Protein AF-A0A820PHX7-F1 (afdb_monomer)

Mean predicted aligned error: 6.7 Å

Organism: NCBI:txid433720

Secondary structure (DSSP, 8-state):
-HHHHHHHHHHHHHHHHHHHHHHHH---HHHH-HHHHHHHHHHHHHHHHHHHHHHHHHHHHHHHHH-S-HHHHTT--HHHHHHHHHHHHHHHHHHHHHHHHH---

Sequence (105 aa):
MLISAIGDCVQLLNATLARVLAAGFNIDLTRTSSVLCKLRQYSYGGIIGVVLTCDWLSVIDQYLVTSRSARLRQLSTMKLAYRVSFGVIIFWALHSIPFFFFTNI

Radius of gyration: 18.02 Å; Cα contacts (8 Å, |Δi|>4): 74; chains: 1; bounding box: 41×21×53 Å

Structure (mmCIF, N/CA/C/O backbone):
data_AF-A0A820PHX7-F1
#
_entry.id   AF-A0A820PHX7-F1
#
loop_
_atom_site.group_PDB
_atom_site.id
_atom_site.type_symbol
_atom_site.label_atom_id
_atom_site.label_alt_id
_atom_site.label_comp_id
_atom_site.label_asym_id
_atom_site.label_entity_id
_atom_site.label_seq_id
_atom_site.pdbx_PDB_ins_code
_atom_site.Cartn_x
_atom_site.Cartn_y
_atom_site.Cartn_z
_atom_site.occupancy
_atom_site.B_iso_or_equiv
_atom_site.auth_seq_id
_atom_site.auth_comp_id
_atom_site.auth_asym_id
_atom_site.auth_atom_id
_atom_site.pdbx_PDB_model_num
ATOM 1 N N . MET A 1 1 ? -10.560 2.813 1.657 1.00 69.06 1 MET A N 1
ATOM 2 C CA . MET A 1 1 ? -11.148 3.839 0.764 1.00 69.06 1 MET A CA 1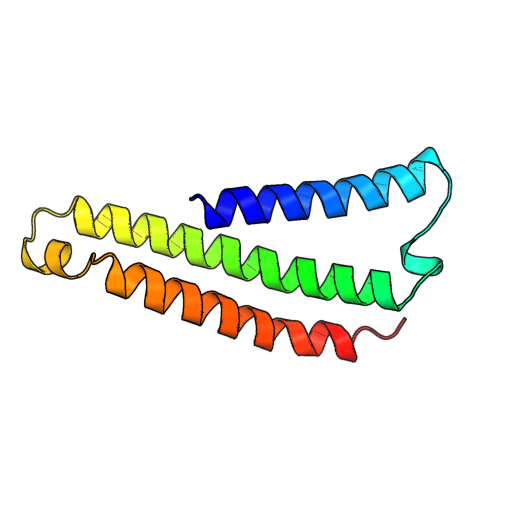
ATOM 3 C C . MET A 1 1 ? -10.115 4.792 0.167 1.00 69.06 1 MET A C 1
ATOM 5 O O . MET A 1 1 ? -9.834 4.619 -1.006 1.00 69.06 1 MET A O 1
ATOM 9 N N . LEU A 1 2 ? -9.504 5.749 0.889 1.00 80.25 2 LEU A N 1
ATOM 10 C CA . LEU A 1 2 ? -8.520 6.655 0.251 1.00 80.25 2 LEU A CA 1
ATOM 11 C C . LEU A 1 2 ? -7.256 5.918 -0.235 1.00 80.25 2 LEU A C 1
ATOM 13 O O . LEU A 1 2 ? -6.819 6.129 -1.359 1.00 80.25 2 LEU A O 1
ATOM 17 N N . ILE A 1 3 ? -6.706 5.023 0.595 1.00 81.00 3 ILE A N 1
ATOM 18 C CA . ILE A 1 3 ? -5.540 4.189 0.239 1.00 81.00 3 ILE A CA 1
ATOM 19 C C . ILE A 1 3 ? -5.847 3.335 -0.999 1.00 81.00 3 ILE A C 1
ATOM 21 O O . ILE A 1 3 ? -5.030 3.268 -1.911 1.00 81.00 3 ILE A O 1
ATOM 25 N N . SER A 1 4 ? -7.045 2.751 -1.043 1.00 82.38 4 SER A N 1
ATOM 26 C CA . SER A 1 4 ? -7.561 1.955 -2.157 1.00 82.38 4 SER A CA 1
ATOM 27 C C . SER A 1 4 ? -7.615 2.770 -3.451 1.00 82.38 4 SER A C 1
ATOM 29 O O . SER A 1 4 ? -6.962 2.417 -4.423 1.00 82.38 4 SER A O 1
ATOM 31 N N . ALA A 1 5 ? -8.266 3.938 -3.418 1.00 85.69 5 ALA A N 1
ATOM 32 C CA . ALA A 1 5 ? -8.394 4.817 -4.579 1.00 85.69 5 ALA A CA 1
ATOM 33 C C . ALA A 1 5 ? -7.038 5.315 -5.108 1.00 85.69 5 ALA A C 1
ATOM 35 O O . ALA A 1 5 ? -6.827 5.387 -6.317 1.00 85.69 5 ALA A O 1
ATOM 36 N N . ILE A 1 6 ? -6.099 5.648 -4.214 1.00 87.25 6 ILE A N 1
ATOM 37 C CA . ILE A 1 6 ? -4.738 6.034 -4.610 1.00 87.25 6 ILE A CA 1
ATOM 38 C C . ILE A 1 6 ? -4.018 4.843 -5.252 1.00 87.25 6 ILE A C 1
ATOM 40 O O . ILE A 1 6 ? -3.394 5.009 -6.301 1.00 87.25 6 ILE A O 1
ATOM 44 N N . GLY A 1 7 ? -4.119 3.655 -4.648 1.00 84.56 7 GLY A N 1
ATOM 45 C CA . GLY A 1 7 ? -3.535 2.424 -5.178 1.00 84.56 7 GLY A CA 1
ATOM 46 C C . GLY A 1 7 ? -4.050 2.103 -6.579 1.00 84.56 7 GLY A C 1
ATOM 47 O O . GLY A 1 7 ? -3.248 1.949 -7.500 1.00 84.56 7 GLY A O 1
ATOM 48 N N . ASP A 1 8 ? -5.369 2.123 -6.761 1.00 86.56 8 ASP A N 1
ATOM 49 C CA . ASP A 1 8 ? -6.025 1.874 -8.045 1.00 86.56 8 ASP A CA 1
ATOM 50 C C . ASP A 1 8 ? -5.596 2.890 -9.108 1.00 86.56 8 ASP A C 1
ATOM 52 O O . ASP A 1 8 ? -5.261 2.504 -10.228 1.00 86.56 8 ASP A O 1
ATOM 56 N N . CYS A 1 9 ? -5.524 4.182 -8.765 1.00 88.50 9 CYS A N 1
ATOM 57 C CA . CYS A 1 9 ? -5.045 5.230 -9.670 1.00 88.50 9 CYS A CA 1
ATOM 58 C C . CYS A 1 9 ? -3.592 5.005 -10.106 1.00 88.50 9 CYS A C 1
ATOM 60 O O . CYS A 1 9 ? -3.289 5.048 -11.301 1.00 88.50 9 CYS A O 1
ATOM 62 N N . VAL A 1 10 ? -2.684 4.741 -9.159 1.00 87.06 10 VAL A N 1
ATOM 63 C CA . VAL A 1 10 ? -1.270 4.452 -9.458 1.00 87.06 10 VAL A CA 1
ATOM 64 C C . VAL A 1 10 ? -1.158 3.239 -10.378 1.00 87.06 10 VAL A C 1
ATOM 66 O O . VAL A 1 10 ? -0.345 3.212 -11.306 1.00 87.06 10 VAL A O 1
ATOM 69 N N . GLN A 1 11 ? -1.993 2.235 -10.151 1.00 84.94 11 GLN A N 1
ATOM 70 C CA . GLN A 1 11 ? -1.978 1.006 -10.917 1.00 84.94 11 GLN A CA 1
ATOM 71 C C . GLN A 1 11 ? -2.557 1.182 -12.326 1.00 84.94 11 GLN A C 1
ATOM 73 O O . GLN A 1 11 ? -1.967 0.699 -13.297 1.00 84.94 11 GLN A O 1
ATOM 78 N N . LEU A 1 12 ? -3.649 1.936 -12.458 1.00 88.25 12 LEU A N 1
ATOM 79 C CA . LEU A 1 12 ? -4.229 2.352 -13.735 1.00 88.25 12 LEU A CA 1
ATOM 80 C C . LEU A 1 12 ? -3.212 3.114 -14.580 1.00 88.25 12 LEU A C 1
ATOM 82 O O . LEU A 1 12 ? -3.027 2.775 -15.750 1.00 88.25 12 LEU A O 1
ATOM 86 N N . LEU A 1 13 ? -2.511 4.087 -13.992 1.00 86.81 13 LEU A N 1
ATOM 87 C CA . LEU A 1 13 ? -1.479 4.864 -14.683 1.00 86.81 13 LEU A CA 1
ATOM 88 C C . LEU A 1 13 ? -0.342 3.965 -15.179 1.00 86.81 13 LEU A C 1
ATOM 90 O O . LEU A 1 13 ? -0.002 4.001 -16.359 1.00 86.81 13 LEU A O 1
ATOM 94 N N . ASN A 1 14 ? 0.193 3.090 -14.324 1.00 82.31 14 ASN A N 1
ATOM 95 C CA . ASN A 1 14 ? 1.261 2.168 -14.719 1.00 82.31 14 ASN A CA 1
ATOM 96 C C . ASN A 1 14 ? 0.824 1.186 -15.823 1.00 82.31 14 ASN A C 1
ATOM 98 O O . ASN A 1 14 ? 1.573 0.925 -16.768 1.00 82.31 14 ASN A O 1
ATOM 102 N N . ALA A 1 15 ? -0.392 0.642 -15.734 1.00 82.75 15 ALA A N 1
ATOM 103 C CA . ALA A 1 15 ? -0.909 -0.319 -16.705 1.00 82.75 15 ALA A CA 1
ATOM 104 C C . ALA A 1 15 ? -1.261 0.320 -18.058 1.00 82.75 15 ALA A C 1
ATOM 106 O O . ALA A 1 15 ? -1.125 -0.324 -19.101 1.00 82.75 15 ALA A O 1
ATOM 107 N N . THR A 1 16 ? -1.748 1.561 -18.056 1.00 84.44 16 THR A N 1
ATOM 108 C CA . THR A 1 16 ? -2.093 2.299 -19.280 1.00 84.44 16 THR A CA 1
ATOM 109 C C . THR A 1 16 ? -0.856 2.860 -19.961 1.00 84.44 16 THR A C 1
ATOM 111 O O . THR A 1 16 ? -0.706 2.642 -21.159 1.00 84.44 16 THR A O 1
ATOM 114 N N . LEU A 1 17 ? 0.072 3.465 -19.214 1.00 83.56 17 LEU A N 1
ATOM 115 C CA . LEU A 1 17 ? 1.319 4.005 -19.756 1.00 83.56 17 LEU A CA 1
ATOM 116 C C . LEU A 1 17 ? 2.102 2.940 -20.529 1.00 83.56 17 LEU A C 1
ATOM 118 O O . LEU A 1 17 ? 2.464 3.146 -21.685 1.00 83.56 17 LEU A O 1
ATOM 122 N N . ALA A 1 18 ? 2.287 1.763 -19.928 1.00 79.69 18 ALA A N 1
ATOM 123 C CA . ALA A 1 18 ? 3.004 0.679 -20.584 1.00 79.69 18 ALA A CA 1
ATOM 124 C C . ALA A 1 18 ? 2.290 0.163 -21.846 1.00 79.69 18 ALA A C 1
ATOM 126 O O . ALA A 1 18 ? 2.948 -0.190 -22.819 1.00 79.69 18 ALA A O 1
ATOM 127 N N . ARG A 1 19 ? 0.949 0.140 -21.852 1.00 81.88 19 ARG A N 1
ATOM 128 C CA . ARG A 1 19 ? 0.168 -0.267 -23.031 1.00 81.88 19 ARG A CA 1
ATOM 129 C C . ARG A 1 19 ? 0.216 0.772 -24.147 1.00 81.88 19 ARG A C 1
ATOM 131 O O . ARG A 1 19 ? 0.348 0.388 -25.301 1.00 81.88 19 ARG A O 1
ATOM 138 N N . VAL A 1 20 ? 0.135 2.060 -23.819 1.00 85.56 20 VAL A N 1
ATOM 139 C CA . VAL A 1 20 ? 0.206 3.153 -24.801 1.00 85.56 20 VAL A CA 1
ATOM 140 C C . VAL A 1 20 ? 1.582 3.197 -25.464 1.00 85.56 20 VAL A C 1
ATOM 142 O O . VAL A 1 20 ? 1.660 3.337 -26.679 1.00 85.56 20 VAL A O 1
ATOM 145 N N . LEU A 1 21 ? 2.662 3.020 -24.700 1.00 82.69 21 LEU A N 1
ATOM 146 C CA . LEU A 1 21 ? 4.024 2.989 -25.246 1.00 82.69 21 LEU A CA 1
ATOM 147 C C . LEU A 1 21 ? 4.274 1.767 -26.140 1.00 82.69 21 LEU A C 1
ATOM 149 O O . LEU A 1 21 ? 4.829 1.922 -27.229 1.00 82.69 21 LEU A O 1
ATOM 153 N N . ALA A 1 22 ? 3.784 0.588 -25.751 1.00 82.25 22 ALA A N 1
ATOM 154 C CA . ALA A 1 22 ? 3.905 -0.613 -26.573 1.00 82.25 22 ALA A CA 1
ATOM 155 C C . ALA A 1 22 ? 3.051 -0.532 -27.855 1.00 82.25 22 ALA A C 1
ATOM 157 O O . ALA A 1 22 ? 3.573 -0.698 -28.952 1.00 82.25 22 ALA A O 1
ATOM 158 N N . ALA A 1 23 ? 1.751 -0.233 -27.738 1.00 82.69 23 ALA A N 1
ATOM 159 C CA . ALA A 1 23 ? 0.819 -0.269 -28.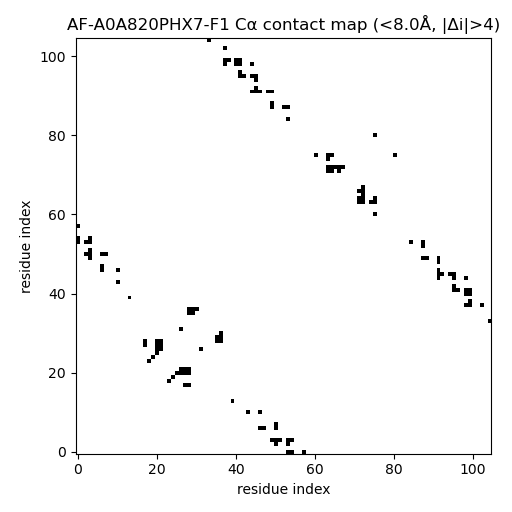870 1.00 82.69 23 ALA A CA 1
ATOM 160 C C . ALA A 1 23 ? 0.880 0.982 -29.763 1.00 82.69 23 ALA A C 1
ATOM 162 O O . ALA A 1 23 ? 0.703 0.880 -30.972 1.00 82.69 23 ALA A O 1
ATOM 163 N N . GLY A 1 24 ? 1.103 2.161 -29.176 1.00 83.50 24 GLY A N 1
ATOM 164 C CA . GLY A 1 24 ? 1.109 3.437 -29.896 1.00 83.50 24 GLY A CA 1
ATOM 165 C C . GLY A 1 24 ? 2.475 3.825 -30.461 1.00 83.50 24 GLY A C 1
ATOM 166 O O . GLY A 1 24 ? 2.531 4.490 -31.491 1.00 83.50 24 GLY A O 1
ATOM 167 N N . PHE A 1 25 ? 3.569 3.403 -29.818 1.00 82.19 25 PHE A N 1
ATOM 168 C CA . PHE A 1 25 ? 4.928 3.827 -30.181 1.00 82.19 25 PHE A CA 1
ATOM 169 C C . PHE A 1 25 ? 5.877 2.667 -30.527 1.00 82.19 25 PHE A C 1
ATOM 171 O O . PHE A 1 25 ? 7.021 2.929 -30.883 1.00 82.19 25 PHE A O 1
ATOM 178 N N . ASN A 1 26 ? 5.435 1.399 -30.453 1.00 77.25 26 ASN A N 1
ATOM 179 C CA . ASN A 1 26 ? 6.293 0.205 -30.579 1.00 77.25 26 ASN A CA 1
ATOM 180 C C . ASN A 1 26 ? 7.494 0.205 -29.603 1.00 77.25 26 ASN A C 1
ATOM 182 O O . ASN A 1 26 ? 8.514 -0.439 -29.851 1.00 77.25 26 ASN A O 1
ATOM 186 N N . ILE A 1 27 ? 7.384 0.924 -28.477 1.00 76.19 27 ILE A N 1
ATOM 187 C CA . ILE A 1 27 ? 8.413 0.978 -27.435 1.00 76.19 27 ILE A CA 1
ATOM 188 C C . ILE A 1 27 ? 8.027 -0.002 -26.329 1.00 76.19 27 ILE A C 1
ATOM 190 O O . ILE A 1 27 ? 7.212 0.302 -25.455 1.00 76.19 27 ILE A O 1
ATOM 194 N N . ASP A 1 28 ? 8.656 -1.174 -26.336 1.00 71.19 28 ASP A N 1
ATOM 195 C CA . ASP A 1 28 ? 8.503 -2.162 -25.269 1.00 71.19 28 ASP A CA 1
ATOM 196 C C . ASP A 1 28 ? 9.393 -1.808 -24.067 1.00 71.19 28 ASP A C 1
ATOM 198 O O . ASP A 1 28 ? 10.529 -2.264 -23.948 1.00 71.19 28 ASP A O 1
ATOM 202 N N . LEU A 1 29 ? 8.873 -1.013 -23.126 1.00 67.06 29 LEU A N 1
ATOM 203 C CA . LEU A 1 29 ? 9.565 -0.657 -21.869 1.00 67.06 29 LEU A CA 1
ATOM 204 C C . LEU A 1 29 ? 10.072 -1.876 -21.087 1.00 67.06 29 LEU A C 1
ATOM 206 O O . LEU A 1 29 ? 11.112 -1.812 -20.433 1.00 67.06 29 LEU A O 1
ATOM 210 N N . THR A 1 30 ? 9.338 -2.984 -21.165 1.00 66.19 30 THR A N 1
ATOM 211 C CA . THR A 1 30 ? 9.684 -4.278 -20.566 1.00 66.19 30 THR A CA 1
ATOM 212 C C . THR A 1 30 ? 10.936 -4.898 -21.173 1.00 66.19 30 THR A C 1
ATOM 214 O O . THR A 1 30 ? 11.636 -5.637 -20.489 1.00 66.19 30 THR A O 1
A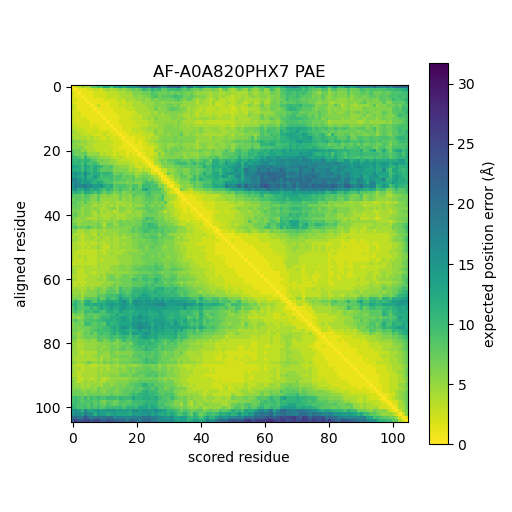TOM 217 N N . ARG A 1 31 ? 11.239 -4.570 -22.431 1.00 64.88 31 ARG A N 1
ATOM 218 C CA . ARG A 1 31 ? 12.415 -5.042 -23.164 1.00 64.88 31 ARG A CA 1
ATOM 219 C C . ARG A 1 31 ? 13.565 -4.033 -23.107 1.00 64.88 31 ARG A C 1
ATOM 221 O O . ARG A 1 31 ? 14.723 -4.432 -23.124 1.00 64.88 31 ARG A O 1
ATOM 228 N N . THR A 1 32 ? 13.247 -2.744 -22.976 1.00 68.62 32 THR A N 1
ATOM 229 C CA . THR A 1 32 ? 14.227 -1.653 -22.856 1.00 68.62 32 THR A CA 1
ATO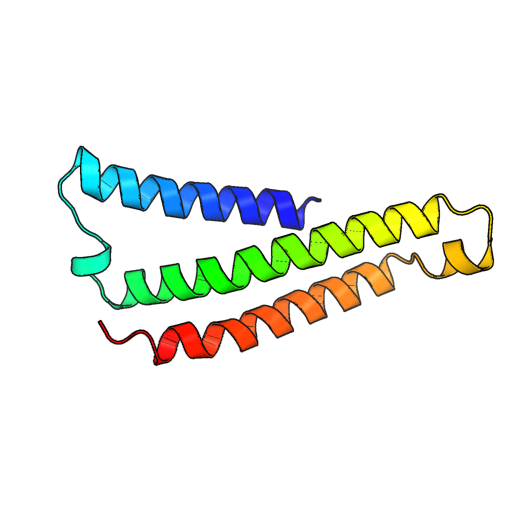M 230 C C . THR A 1 32 ? 14.912 -1.621 -21.488 1.00 68.62 32 THR A C 1
ATOM 232 O O . THR A 1 32 ? 16.079 -1.251 -21.399 1.00 68.62 32 THR A O 1
ATOM 235 N N . SER A 1 33 ? 14.218 -1.995 -20.406 1.00 72.69 33 SER A N 1
ATOM 236 C CA . SER A 1 33 ? 14.811 -2.016 -19.065 1.00 72.69 33 SER A CA 1
ATOM 237 C C . SER A 1 33 ? 14.245 -3.138 -18.197 1.00 72.69 33 SER A C 1
ATOM 239 O O . SER A 1 33 ? 13.086 -3.119 -17.774 1.00 72.69 33 SER A O 1
ATOM 241 N N . SER A 1 34 ? 15.111 -4.095 -17.860 1.00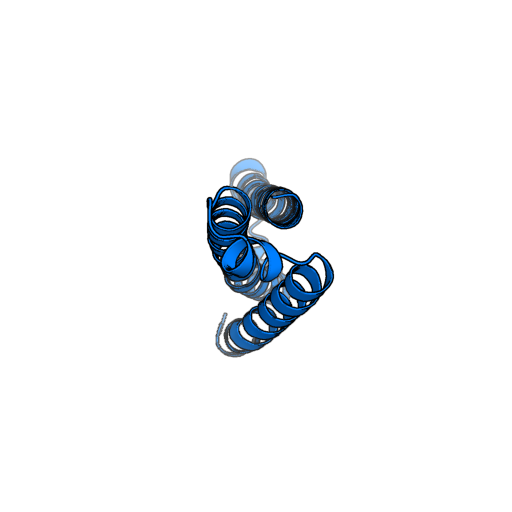 72.56 34 SER A N 1
ATOM 242 C CA . SER A 1 34 ? 14.806 -5.192 -16.933 1.00 72.56 34 SER A CA 1
ATOM 243 C C . SER A 1 34 ? 14.423 -4.683 -15.539 1.00 72.56 34 SER A C 1
ATOM 245 O O . SER A 1 34 ? 13.588 -5.284 -14.864 1.00 72.56 34 SER A O 1
ATOM 247 N N . VAL A 1 35 ? 14.967 -3.533 -15.125 1.00 74.19 35 VAL A N 1
ATOM 248 C CA . VAL A 1 35 ? 14.647 -2.880 -13.848 1.00 74.19 35 VAL A CA 1
ATOM 249 C C . VAL A 1 35 ? 13.200 -2.383 -13.829 1.00 74.19 35 VAL A C 1
ATOM 251 O O . VAL A 1 35 ? 12.489 -2.618 -12.854 1.00 74.19 35 VAL A O 1
ATOM 254 N N . LEU A 1 36 ? 12.729 -1.755 -14.912 1.00 76.56 36 LEU A N 1
ATOM 255 C CA . LEU A 1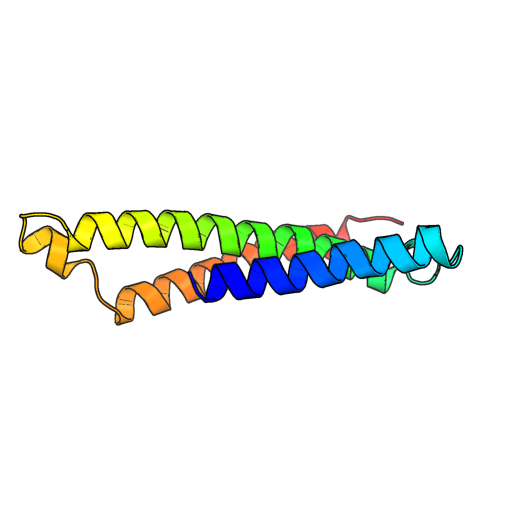 36 ? 11.342 -1.285 -15.036 1.00 76.56 36 LEU A CA 1
ATOM 256 C C . LEU A 1 36 ? 10.340 -2.444 -15.051 1.00 76.56 36 LEU A C 1
ATOM 258 O O . LEU A 1 36 ? 9.287 -2.350 -14.421 1.00 76.56 36 LEU A O 1
ATOM 262 N N . CYS A 1 37 ? 10.672 -3.551 -15.719 1.00 76.94 37 CYS A N 1
ATOM 263 C CA . CYS A 1 37 ? 9.827 -4.743 -15.711 1.00 76.94 37 CYS A CA 1
ATOM 264 C C . CYS A 1 37 ? 9.709 -5.348 -14.301 1.00 76.94 37 CYS A C 1
ATOM 266 O O . CYS A 1 37 ? 8.598 -5.572 -13.816 1.00 76.94 37 CYS A O 1
ATOM 268 N N . LYS A 1 38 ? 10.836 -5.512 -13.595 1.00 76.81 38 LYS A N 1
ATOM 269 C CA . LYS A 1 38 ? 10.860 -6.008 -12.209 1.00 76.81 38 LYS A CA 1
ATOM 270 C C . LYS A 1 38 ? 10.111 -5.085 -11.250 1.00 76.81 38 LYS A C 1
ATOM 272 O O . LYS A 1 38 ? 9.336 -5.559 -10.422 1.00 76.81 38 LYS A O 1
ATOM 277 N N . LEU A 1 39 ? 10.280 -3.768 -11.389 1.00 79.69 39 LEU A N 1
ATOM 278 C CA . LEU A 1 39 ? 9.566 -2.776 -10.583 1.00 79.69 39 LEU A CA 1
ATOM 279 C C . LEU A 1 39 ? 8.054 -2.817 -10.838 1.00 79.69 39 LEU A C 1
ATOM 281 O O . LEU A 1 39 ? 7.268 -2.712 -9.896 1.00 79.69 39 LEU A O 1
ATOM 285 N N . ARG A 1 40 ? 7.630 -3.010 -12.091 1.00 78.94 40 ARG A N 1
ATOM 286 C CA . ARG A 1 40 ? 6.216 -3.183 -12.444 1.00 78.94 40 ARG A CA 1
ATOM 287 C C . ARG A 1 40 ? 5.627 -4.439 -11.805 1.00 78.94 40 ARG A C 1
ATOM 289 O O . ARG A 1 40 ? 4.534 -4.379 -11.257 1.00 78.94 40 ARG A O 1
ATOM 296 N N . GLN A 1 41 ? 6.346 -5.557 -11.844 1.00 79.88 41 GLN A N 1
ATOM 297 C CA . GLN A 1 41 ? 5.894 -6.814 -11.243 1.00 79.88 41 GLN A CA 1
ATOM 298 C C . GLN A 1 41 ? 5.780 -6.699 -9.715 1.00 79.88 41 GLN A C 1
ATOM 300 O O . GLN A 1 41 ? 4.767 -7.089 -9.135 1.00 79.88 41 GLN A O 1
ATOM 305 N N . TYR A 1 42 ? 6.786 -6.084 -9.084 1.00 80.38 42 TYR A N 1
ATOM 306 C CA . TYR A 1 42 ? 6.806 -5.778 -7.654 1.00 80.38 42 TYR A CA 1
ATOM 307 C C . TYR A 1 42 ? 5.628 -4.884 -7.243 1.00 80.38 42 TYR A C 1
ATOM 309 O O . TYR A 1 42 ? 4.890 -5.204 -6.312 1.00 80.38 42 TYR A O 1
ATOM 317 N N . SER A 1 43 ? 5.422 -3.775 -7.959 1.00 80.31 43 SER A N 1
ATOM 318 C CA . SER A 1 43 ? 4.344 -2.824 -7.663 1.00 80.31 43 SER A CA 1
ATOM 319 C C . SER A 1 43 ? 2.962 -3.426 -7.905 1.00 80.31 43 SER A C 1
ATOM 321 O O . SER A 1 43 ? 2.068 -3.202 -7.096 1.00 80.31 43 SER A O 1
ATOM 323 N N . TYR A 1 44 ? 2.786 -4.242 -8.945 1.00 81.19 44 TYR A N 1
ATOM 324 C CA . TYR A 1 44 ? 1.517 -4.918 -9.210 1.00 81.19 44 TYR A CA 1
ATOM 325 C C . TYR A 1 44 ? 1.165 -5.918 -8.101 1.00 81.19 44 TYR A C 1
ATOM 327 O O . TYR A 1 44 ? 0.062 -5.871 -7.571 1.00 81.19 44 TYR A O 1
ATOM 335 N N . GLY A 1 45 ? 2.103 -6.779 -7.692 1.00 79.38 45 GLY A N 1
ATOM 336 C CA . GLY A 1 45 ? 1.864 -7.742 -6.611 1.00 79.38 45 GLY A CA 1
ATOM 337 C C . GLY A 1 45 ? 1.596 -7.072 -5.259 1.00 79.38 45 GLY A C 1
ATOM 338 O O . GLY A 1 45 ? 0.653 -7.439 -4.559 1.00 79.38 45 GLY A O 1
ATOM 339 N N . GLY A 1 46 ? 2.393 -6.058 -4.912 1.00 85.75 46 GLY A N 1
ATOM 340 C CA . GLY A 1 46 ? 2.302 -5.386 -3.618 1.00 85.75 46 GLY A CA 1
ATOM 341 C C . GLY A 1 46 ? 1.090 -4.474 -3.484 1.00 85.75 46 GLY A C 1
ATOM 342 O O . GLY A 1 46 ? 0.346 -4.589 -2.513 1.00 85.75 46 GLY A O 1
ATOM 343 N N . ILE A 1 47 ? 0.866 -3.583 -4.456 1.00 85.62 47 ILE A N 1
ATOM 344 C CA . ILE A 1 47 ? -0.213 -2.586 -4.382 1.00 85.62 47 ILE A CA 1
ATOM 345 C C . ILE A 1 47 ? -1.577 -3.279 -4.389 1.00 85.62 47 ILE A C 1
ATOM 347 O O . ILE A 1 47 ? -2.403 -2.954 -3.542 1.00 85.62 47 ILE A O 1
ATOM 351 N N . ILE A 1 48 ? -1.789 -4.287 -5.247 1.00 87.44 48 ILE A N 1
ATOM 352 C CA . ILE A 1 48 ? -3.047 -5.057 -5.279 1.00 87.44 48 ILE A CA 1
ATOM 353 C C . ILE A 1 48 ? -3.342 -5.679 -3.923 1.00 87.44 48 ILE A C 1
ATOM 355 O O . ILE A 1 48 ? -4.454 -5.556 -3.412 1.00 87.44 48 ILE A O 1
ATOM 359 N N . GLY A 1 49 ? -2.343 -6.348 -3.342 1.00 87.94 49 GLY A N 1
ATOM 360 C CA . GLY A 1 49 ? -2.490 -6.993 -2.048 1.00 87.94 49 GLY A CA 1
ATOM 361 C C . GLY A 1 49 ? -2.877 -5.989 -0.965 1.00 87.94 49 GLY A C 1
ATOM 362 O O . GLY A 1 49 ? -3.839 -6.215 -0.228 1.00 87.94 49 GLY A O 1
ATOM 363 N N . VAL A 1 50 ? -2.197 -4.839 -0.911 1.00 90.06 50 VAL A N 1
ATOM 364 C CA . VAL A 1 50 ? -2.521 -3.764 0.038 1.00 90.06 50 VAL A CA 1
ATOM 365 C C . VAL A 1 50 ? -3.947 -3.256 -0.159 1.00 90.06 50 VAL A C 1
ATOM 367 O O . VAL A 1 50 ? -4.682 -3.170 0.825 1.00 90.06 50 VAL A O 1
ATOM 370 N N . VAL A 1 51 ? -4.346 -2.945 -1.396 1.00 89.81 51 VAL A N 1
ATOM 371 C CA . VAL A 1 51 ? -5.675 -2.400 -1.716 1.00 89.81 51 VAL A CA 1
ATOM 372 C C . VAL A 1 51 ? -6.776 -3.374 -1.300 1.00 89.81 51 VAL A C 1
ATOM 374 O O . VAL A 1 51 ? -7.637 -3.001 -0.504 1.00 89.81 51 VAL A O 1
ATOM 377 N N . LEU A 1 52 ? -6.690 -4.637 -1.732 1.00 90.06 52 LEU A N 1
ATOM 378 C CA . LEU A 1 52 ? -7.649 -5.682 -1.361 1.00 90.06 52 LEU A CA 1
ATOM 379 C C . LEU A 1 52 ? -7.754 -5.816 0.156 1.00 90.06 52 LEU A C 1
ATOM 381 O O . LEU A 1 52 ? -8.841 -5.729 0.717 1.00 90.06 52 LEU A O 1
ATOM 385 N N . THR A 1 53 ? -6.630 -5.976 0.849 1.00 91.88 53 THR A N 1
ATOM 386 C CA . THR A 1 53 ? -6.663 -6.195 2.302 1.00 91.88 53 THR A CA 1
ATOM 387 C C . THR A 1 53 ? -7.253 -4.985 3.036 1.00 91.88 53 THR A C 1
ATOM 389 O O . THR A 1 53 ? -8.049 -5.151 3.960 1.00 91.88 53 THR A O 1
ATOM 392 N N . CYS A 1 54 ? -6.915 -3.765 2.605 1.00 89.56 54 CYS A N 1
ATOM 393 C CA . CYS A 1 54 ? -7.467 -2.533 3.169 1.00 89.56 54 CYS A CA 1
ATOM 394 C C . CYS A 1 54 ? -8.971 -2.380 2.903 1.00 89.56 54 CYS A C 1
ATOM 396 O O . CYS A 1 54 ? -9.681 -1.868 3.768 1.00 89.56 54 CYS A O 1
ATOM 398 N N . ASP A 1 55 ? -9.473 -2.819 1.749 1.00 90.56 55 ASP A N 1
ATOM 399 C CA . ASP A 1 55 ? -10.904 -2.770 1.438 1.00 90.56 55 ASP A CA 1
ATOM 400 C C . ASP A 1 55 ? -11.707 -3.737 2.299 1.00 90.56 55 ASP A C 1
ATOM 402 O O . ASP A 1 55 ? -12.699 -3.336 2.910 1.00 90.56 55 ASP A O 1
ATOM 406 N N . TRP A 1 56 ? -11.236 -4.975 2.449 1.00 92.00 56 TRP A N 1
ATOM 407 C CA . TRP A 1 56 ? -11.863 -5.941 3.353 1.00 92.00 56 TRP A CA 1
ATOM 408 C C . TRP A 1 56 ? -11.871 -5.431 4.800 1.00 92.00 56 TRP A C 1
ATOM 410 O O . TRP A 1 56 ? -12.896 -5.499 5.479 1.00 92.00 56 TRP A O 1
ATOM 420 N N . LEU A 1 57 ? -10.764 -4.840 5.258 1.00 90.31 57 LEU A N 1
ATOM 421 C CA . LEU A 1 57 ? -10.691 -4.204 6.576 1.00 90.31 57 LEU A CA 1
ATOM 422 C C . LEU A 1 57 ? -11.653 -3.018 6.709 1.00 90.31 57 LEU A C 1
ATOM 424 O O . LEU A 1 57 ? -12.261 -2.853 7.762 1.00 90.31 57 LEU A O 1
ATOM 428 N N . SER A 1 58 ? -11.831 -2.220 5.654 1.00 90.12 58 SER A N 1
ATOM 429 C CA . SER A 1 58 ? -12.778 -1.101 5.642 1.00 90.12 58 SER A CA 1
ATOM 430 C C . SER A 1 58 ? -14.226 -1.577 5.776 1.00 90.12 58 SER A C 1
ATOM 432 O O . SER A 1 58 ? -15.017 -0.923 6.452 1.00 90.12 58 SER A O 1
ATOM 434 N N . VAL A 1 59 ? -14.580 -2.705 5.154 1.00 91.69 59 VAL A N 1
ATOM 435 C CA . VAL A 1 59 ? -15.914 -3.313 5.287 1.00 91.69 59 VAL A CA 1
ATOM 436 C C . VAL A 1 59 ? -16.127 -3.843 6.706 1.00 91.69 59 VAL A C 1
ATOM 438 O O . VAL A 1 59 ? -17.184 -3.617 7.295 1.00 91.69 59 VAL A O 1
ATOM 441 N N . ILE A 1 60 ? -15.117 -4.497 7.290 1.00 91.25 60 ILE A N 1
ATOM 442 C CA . ILE A 1 60 ? -15.170 -4.964 8.684 1.00 91.25 60 ILE A CA 1
ATOM 443 C C . ILE A 1 60 ? -15.322 -3.780 9.642 1.00 91.25 60 ILE A C 1
ATOM 445 O O . ILE A 1 60 ? -16.142 -3.835 10.556 1.00 91.25 60 ILE A O 1
ATOM 449 N N . ASP A 1 61 ? -14.572 -2.700 9.432 1.00 90.31 61 ASP A N 1
ATOM 450 C CA . ASP A 1 61 ? -14.654 -1.499 10.262 1.00 90.31 61 ASP A CA 1
ATOM 451 C C . ASP A 1 61 ? -16.052 -0.863 10.187 1.00 90.31 61 ASP A C 1
ATOM 453 O O . ASP A 1 61 ? -16.676 -0.614 11.219 1.00 90.31 61 ASP A O 1
ATOM 457 N N . GLN A 1 62 ? -16.618 -0.726 8.981 1.00 90.75 62 GLN A N 1
ATOM 458 C CA . GLN A 1 62 ? -17.999 -0.262 8.795 1.00 90.75 62 GLN A CA 1
ATOM 459 C C . GLN A 1 62 ? -19.022 -1.172 9.491 1.00 90.75 62 GLN A C 1
ATOM 461 O O . GLN A 1 62 ? -19.961 -0.676 10.121 1.00 90.75 62 GLN A O 1
ATOM 466 N N . TYR A 1 63 ? -18.838 -2.493 9.435 1.00 91.06 63 TYR A N 1
ATOM 467 C CA . TYR A 1 63 ? -19.686 -3.446 10.153 1.00 91.06 63 TYR A CA 1
ATOM 468 C C . TYR A 1 63 ? -19.589 -3.276 11.679 1.00 91.06 63 TYR A C 1
ATOM 470 O O . TYR A 1 63 ? -20.606 -3.260 12.376 1.00 91.06 63 TYR A O 1
ATOM 478 N N . LEU A 1 64 ? -18.381 -3.095 12.219 1.00 89.25 64 LEU A N 1
ATOM 479 C CA . LEU A 1 64 ? -18.170 -2.880 13.653 1.00 89.25 64 LEU A CA 1
ATOM 480 C C . LEU A 1 64 ? -18.801 -1.568 14.135 1.00 89.25 64 LEU A C 1
ATOM 482 O O . LEU A 1 64 ? -19.424 -1.548 15.198 1.00 89.25 64 LEU A O 1
ATOM 486 N N . VAL A 1 65 ? -18.685 -0.493 13.351 1.00 89.81 65 VAL A N 1
ATOM 487 C CA . VAL A 1 65 ? -19.256 0.824 13.681 1.00 89.81 65 VAL A CA 1
ATOM 488 C C . VAL A 1 65 ? -20.785 0.814 13.640 1.00 89.81 65 VAL A C 1
ATOM 490 O O . VAL A 1 65 ? -21.424 1.434 14.492 1.00 89.81 65 VAL A O 1
ATOM 493 N N . THR A 1 66 ? -21.379 0.098 12.681 1.00 92.50 66 THR A N 1
ATOM 494 C CA . THR A 1 66 ? -22.842 -0.010 12.519 1.00 92.50 66 THR A CA 1
ATOM 495 C C . THR A 1 66 ? -23.493 -1.021 13.467 1.00 92.50 66 THR A C 1
ATOM 497 O O . THR A 1 66 ? -24.719 -1.053 13.598 1.00 92.50 66 THR A O 1
ATOM 500 N N . SER A 1 67 ? -22.698 -1.828 14.173 1.00 89.94 67 SER A N 1
ATOM 501 C CA . SER A 1 67 ? -23.204 -2.807 15.131 1.00 89.94 67 SER A CA 1
ATOM 502 C C . SER A 1 67 ? -23.914 -2.151 16.321 1.00 89.94 67 SER A C 1
ATOM 504 O O . SER A 1 67 ? -23.462 -1.155 16.886 1.00 89.94 67 SER A O 1
ATOM 506 N N . ARG A 1 68 ? -25.010 -2.772 16.781 1.00 89.06 68 ARG A N 1
ATOM 507 C CA . ARG A 1 68 ? -25.751 -2.339 17.984 1.00 89.06 68 ARG A CA 1
ATOM 508 C C . ARG A 1 68 ? -24.981 -2.592 19.287 1.00 89.06 68 ARG A C 1
ATOM 510 O O . ARG A 1 68 ? -25.336 -2.045 20.327 1.00 89.06 68 ARG A O 1
ATOM 517 N N . SER A 1 69 ? -23.939 -3.425 19.251 1.00 91.69 69 SER A N 1
ATOM 518 C CA . SER A 1 69 ? -23.127 -3.743 20.425 1.00 91.69 69 SER A CA 1
ATOM 519 C C . SER A 1 69 ? -22.083 -2.659 20.686 1.00 91.69 69 SER A C 1
ATOM 521 O O . SER A 1 69 ? -21.134 -2.492 19.918 1.00 91.69 69 SER A O 1
ATOM 523 N N . ALA 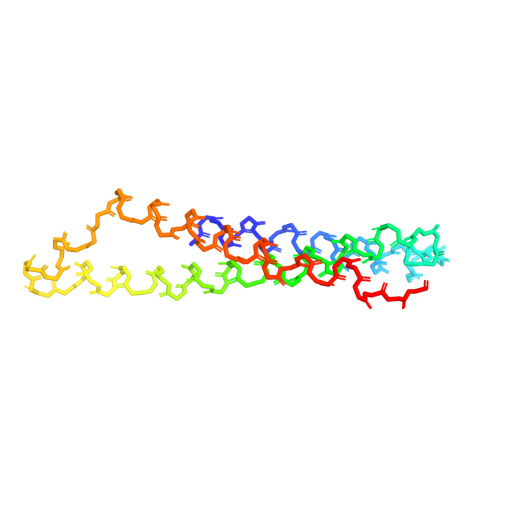A 1 70 ? -22.198 -1.976 21.828 1.00 87.06 70 ALA A N 1
ATOM 524 C CA . ALA A 1 70 ? -21.224 -0.971 22.257 1.00 87.06 70 ALA A CA 1
ATOM 525 C C . ALA A 1 70 ? -19.796 -1.537 22.373 1.00 87.06 70 ALA A C 1
ATOM 527 O O . ALA A 1 70 ? -18.833 -0.837 22.063 1.00 87.06 70 ALA A O 1
ATOM 528 N N . ARG A 1 71 ? -19.658 -2.816 22.753 1.00 87.81 71 ARG A N 1
ATOM 529 C CA . ARG A 1 71 ? -18.361 -3.503 22.851 1.00 87.81 71 ARG A CA 1
ATOM 530 C C . ARG A 1 71 ? -17.706 -3.689 21.482 1.00 87.81 71 ARG A C 1
ATOM 532 O O . ARG A 1 71 ? -16.499 -3.517 21.374 1.00 87.81 71 ARG A O 1
ATOM 539 N N . LEU A 1 72 ? -18.485 -4.016 20.447 1.00 86.00 72 LEU A N 1
ATOM 540 C CA . LEU A 1 72 ? -17.964 -4.161 19.082 1.00 86.00 72 LEU A CA 1
ATOM 541 C C . LEU A 1 72 ? -17.586 -2.804 18.486 1.00 86.00 72 LEU A C 1
ATOM 543 O O . LEU A 1 72 ? -16.524 -2.675 17.884 1.00 86.00 72 LEU A O 1
ATOM 547 N N . ARG A 1 73 ? -18.389 -1.768 18.749 1.00 86.69 73 ARG A N 1
ATOM 548 C CA . ARG A 1 73 ? -18.100 -0.403 18.296 1.00 86.69 73 ARG A CA 1
ATOM 549 C C . ARG A 1 73 ? -16.809 0.163 18.895 1.00 86.69 73 ARG A C 1
ATOM 551 O O . ARG A 1 73 ? -16.093 0.881 18.214 1.00 86.69 73 ARG A O 1
ATOM 558 N N . GLN A 1 74 ? -16.484 -0.183 20.143 1.00 89.00 74 GLN A N 1
ATOM 559 C CA . GLN A 1 74 ? -15.236 0.239 20.796 1.00 89.00 74 GLN A CA 1
ATOM 560 C C . GLN A 1 74 ? -13.968 -0.375 20.183 1.00 89.00 74 GLN A C 1
ATOM 562 O O . GLN A 1 74 ? -12.882 0.152 20.411 1.00 89.00 74 GLN A O 1
ATOM 567 N N . LEU A 1 75 ? -14.078 -1.469 19.420 1.00 84.81 75 LEU A N 1
ATOM 568 C CA . LEU A 1 75 ? -12.934 -2.064 18.721 1.00 84.81 75 LEU A CA 1
ATOM 569 C C . LEU A 1 75 ? -12.528 -1.237 17.493 1.00 84.81 75 LEU A C 1
ATOM 571 O O . LEU A 1 75 ? -11.341 -1.172 17.169 1.00 84.81 75 LEU A O 1
ATOM 575 N N . SER A 1 76 ? -13.491 -0.571 16.845 1.00 86.25 76 SER A N 1
ATOM 576 C CA . SER A 1 76 ? -13.223 0.379 15.765 1.00 86.25 76 SER A CA 1
ATOM 577 C C . SER A 1 76 ? -12.638 1.660 16.360 1.00 86.25 76 SER A C 1
ATOM 579 O O . SER A 1 76 ? -13.332 2.521 16.902 1.00 86.25 76 SER A O 1
ATOM 581 N N . THR A 1 77 ? -11.310 1.760 16.320 1.00 89.88 77 THR A N 1
ATOM 582 C CA . THR A 1 77 ? -10.584 2.961 16.737 1.00 89.88 77 THR A CA 1
ATOM 583 C C . THR A 1 77 ? -9.632 3.399 15.642 1.00 89.88 77 THR A C 1
ATOM 585 O O . THR A 1 77 ? -8.945 2.583 15.024 1.00 89.88 77 THR A O 1
ATOM 588 N N . MET A 1 78 ? -9.512 4.714 15.460 1.00 85.62 78 MET A N 1
ATOM 589 C CA . MET A 1 78 ? -8.629 5.286 14.442 1.00 85.62 78 MET A CA 1
ATOM 590 C C . MET A 1 78 ? -7.169 4.834 14.633 1.00 85.62 78 MET A C 1
ATOM 592 O O . MET A 1 78 ? -6.470 4.530 13.671 1.00 85.62 78 MET A O 1
ATOM 596 N N . LYS A 1 79 ? -6.719 4.699 15.891 1.00 89.31 79 LYS A N 1
ATOM 597 C CA . LYS A 1 79 ? -5.373 4.206 16.235 1.00 89.31 79 LYS A CA 1
ATOM 598 C C . LYS A 1 79 ? -5.140 2.770 15.758 1.00 89.31 79 LYS A C 1
ATOM 600 O O . LYS A 1 79 ? -4.056 2.473 15.259 1.00 89.31 79 LYS A O 1
ATOM 605 N N . LEU A 1 80 ? -6.129 1.888 15.919 1.00 87.81 80 LEU A N 1
ATOM 606 C CA . LEU A 1 80 ? -6.033 0.508 15.448 1.00 87.81 80 LEU A CA 1
ATOM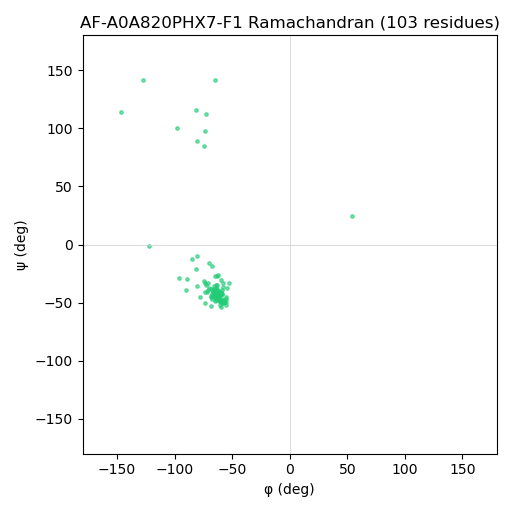 607 C C . LEU A 1 80 ? -6.026 0.462 13.918 1.00 87.81 80 LEU A C 1
ATOM 609 O O . LEU A 1 80 ? -5.166 -0.204 13.351 1.00 87.81 80 LEU A O 1
ATOM 613 N N . ALA A 1 81 ? -6.902 1.230 13.264 1.00 88.25 81 ALA A N 1
ATOM 614 C CA . ALA A 1 81 ? -6.961 1.309 11.806 1.00 88.25 81 ALA A CA 1
ATOM 615 C C . ALA A 1 81 ? -5.606 1.711 11.194 1.00 88.25 81 ALA A C 1
ATOM 617 O O . ALA A 1 81 ? -5.133 1.052 10.266 1.00 88.25 81 ALA A O 1
ATOM 618 N N . TYR A 1 82 ? -4.925 2.717 11.757 1.00 88.88 82 TYR A N 1
ATOM 619 C CA . TYR A 1 82 ? -3.579 3.102 11.313 1.00 88.88 82 TYR A CA 1
ATOM 620 C C . TYR A 1 82 ? -2.536 2.003 11.540 1.00 88.88 82 TYR A C 1
ATOM 622 O O . TYR A 1 82 ? -1.760 1.706 10.633 1.00 88.88 82 TYR A O 1
ATOM 630 N N . ARG A 1 83 ? -2.519 1.372 12.723 1.00 92.25 83 ARG A N 1
ATOM 631 C CA . ARG A 1 83 ? -1.559 0.297 13.042 1.00 92.25 83 ARG A CA 1
ATOM 632 C C . ARG A 1 83 ? -1.728 -0.914 12.127 1.00 92.25 83 ARG A C 1
ATOM 634 O O . ARG A 1 83 ? -0.736 -1.441 11.633 1.00 92.25 83 ARG A O 1
ATOM 641 N N . VAL A 1 84 ? -2.971 -1.329 11.884 1.00 91.81 84 VAL A N 1
ATOM 642 C CA . VAL A 1 84 ? -3.283 -2.460 11.002 1.00 91.81 84 VAL A CA 1
ATOM 643 C C . VAL A 1 84 ? -2.934 -2.118 9.555 1.00 91.81 84 VAL A C 1
ATOM 645 O O . VAL A 1 84 ? -2.240 -2.899 8.913 1.00 91.81 84 VAL A O 1
ATOM 648 N N . SER A 1 85 ? -3.321 -0.936 9.062 1.00 89.88 85 SER A N 1
ATOM 649 C CA . SER A 1 85 ? -2.997 -0.506 7.690 1.00 89.88 85 SER A CA 1
ATOM 650 C C . SER A 1 85 ? -1.485 -0.460 7.453 1.00 89.88 85 SER A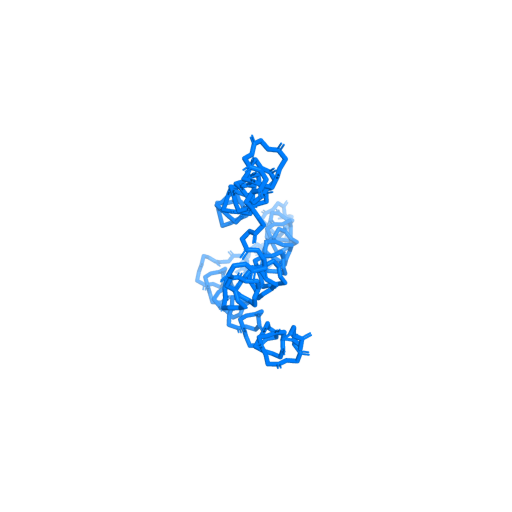 C 1
ATOM 652 O O . SER A 1 85 ? -0.998 -0.941 6.434 1.00 89.88 85 SER A O 1
ATOM 654 N N . PHE A 1 86 ? -0.723 0.058 8.419 1.00 91.19 86 PHE A N 1
ATOM 655 C CA . PHE A 1 86 ? 0.736 0.083 8.344 1.00 91.19 86 PHE A CA 1
ATOM 656 C C . PHE A 1 86 ? 1.341 -1.330 8.328 1.00 91.19 86 PHE A C 1
ATOM 658 O O . PHE A 1 86 ? 2.218 -1.617 7.515 1.00 91.19 86 PHE A O 1
ATOM 665 N N . GLY A 1 87 ? 0.829 -2.237 9.167 1.00 94.19 87 GLY A N 1
ATOM 666 C CA . GLY A 1 87 ? 1.240 -3.642 9.168 1.00 94.19 87 GLY A CA 1
ATOM 667 C C . GLY A 1 87 ? 0.963 -4.348 7.838 1.00 94.19 87 GLY A C 1
ATOM 668 O O . GLY A 1 87 ? 1.826 -5.064 7.337 1.00 94.19 87 GLY A O 1
ATOM 669 N N . VAL A 1 88 ? -0.199 -4.093 7.227 1.00 92.44 88 VAL A N 1
ATOM 670 C CA . VAL A 1 88 ? -0.573 -4.621 5.903 1.00 92.44 88 VAL A CA 1
ATOM 671 C C . VAL A 1 88 ? 0.391 -4.132 4.821 1.00 92.44 88 VAL A C 1
ATOM 673 O O . VAL A 1 88 ? 0.849 -4.936 4.011 1.00 92.44 88 VAL A O 1
ATOM 676 N N . ILE A 1 89 ? 0.749 -2.844 4.824 1.00 90.06 89 ILE A N 1
ATOM 677 C CA . ILE A 1 89 ? 1.711 -2.282 3.863 1.00 90.06 89 ILE A CA 1
ATOM 678 C C . ILE A 1 89 ? 3.073 -2.970 3.992 1.00 90.06 89 ILE A C 1
ATOM 680 O O . ILE A 1 89 ? 3.640 -3.381 2.983 1.00 90.06 89 ILE A O 1
ATOM 684 N N . ILE A 1 90 ? 3.583 -3.142 5.217 1.00 93.38 90 ILE A N 1
ATOM 685 C CA . ILE A 1 90 ? 4.863 -3.828 5.451 1.00 93.38 90 ILE A CA 1
ATOM 686 C C . ILE A 1 90 ? 4.792 -5.283 4.992 1.00 93.38 90 ILE A C 1
ATOM 688 O O . ILE A 1 90 ? 5.690 -5.748 4.292 1.00 93.38 90 ILE A O 1
ATOM 692 N N . PHE A 1 91 ? 3.730 -5.999 5.363 1.00 94.00 91 PHE A N 1
ATOM 693 C CA . PHE A 1 91 ? 3.549 -7.400 5.000 1.00 94.00 91 PHE A CA 1
ATOM 694 C C . PHE A 1 91 ? 3.583 -7.596 3.481 1.00 94.00 91 PHE A C 1
ATOM 696 O O . PHE A 1 91 ? 4.350 -8.417 2.978 1.00 94.00 91 PHE A O 1
ATOM 703 N N . TRP A 1 92 ? 2.809 -6.800 2.741 1.00 91.50 92 TRP A N 1
ATOM 704 C CA . TRP A 1 92 ? 2.770 -6.893 1.285 1.00 91.50 92 TRP A CA 1
ATOM 705 C C . TRP A 1 92 ? 4.044 -6.382 0.622 1.00 91.50 92 TRP A C 1
ATOM 707 O O . TRP A 1 92 ? 4.458 -6.963 -0.379 1.00 91.50 92 TRP A O 1
ATOM 717 N N . ALA A 1 93 ? 4.714 -5.369 1.179 1.00 87.94 93 ALA A N 1
ATOM 718 C CA . ALA A 1 93 ? 6.029 -4.950 0.700 1.00 87.94 93 ALA A CA 1
ATOM 719 C C . ALA A 1 93 ? 7.033 -6.109 0.791 1.00 87.94 93 ALA A C 1
ATOM 721 O O . ALA A 1 93 ? 7.658 -6.446 -0.210 1.00 87.94 93 ALA A O 1
ATOM 722 N N . LEU A 1 94 ? 7.110 -6.788 1.942 1.00 90.06 94 LEU A N 1
ATOM 723 C CA . LEU A 1 94 ? 7.983 -7.949 2.145 1.00 90.06 94 LEU A CA 1
ATOM 724 C C . LEU A 1 94 ? 7.608 -9.129 1.239 1.00 90.06 94 LEU A C 1
ATOM 726 O O . LEU A 1 94 ? 8.486 -9.726 0.619 1.00 90.06 94 LEU A O 1
ATOM 730 N N . HIS A 1 95 ? 6.314 -9.430 1.102 1.00 88.56 95 HIS A N 1
ATOM 731 C CA . HIS A 1 95 ? 5.816 -10.478 0.204 1.00 88.56 95 HIS A CA 1
ATOM 732 C C . HIS A 1 95 ? 6.128 -10.189 -1.274 1.00 88.56 95 HIS A C 1
ATOM 734 O O . HIS A 1 95 ? 6.249 -11.106 -2.085 1.00 88.56 95 HIS A O 1
ATOM 740 N N . SER A 1 96 ? 6.275 -8.916 -1.642 1.00 84.75 96 SER A N 1
ATOM 741 C CA . SER A 1 96 ? 6.582 -8.507 -3.014 1.00 84.75 96 SER A CA 1
ATOM 742 C C . SER A 1 96 ? 8.074 -8.613 -3.344 1.00 84.75 96 SER A C 1
ATOM 744 O O . SER A 1 96 ? 8.428 -8.725 -4.516 1.00 84.75 96 SER A O 1
ATOM 746 N N . ILE A 1 97 ? 8.960 -8.631 -2.337 1.00 85.19 97 ILE A N 1
ATOM 747 C CA . ILE A 1 97 ? 10.421 -8.702 -2.525 1.00 85.19 97 ILE A CA 1
ATOM 748 C C . ILE A 1 97 ? 10.849 -9.916 -3.369 1.00 85.19 97 ILE A C 1
ATOM 750 O O . ILE A 1 97 ? 11.625 -9.720 -4.305 1.00 85.19 97 ILE A O 1
ATOM 754 N N . PRO A 1 98 ? 10.355 -11.150 -3.135 1.00 82.88 98 PRO A N 1
ATOM 755 C CA . PRO A 1 98 ? 10.687 -12.298 -3.977 1.00 82.88 98 PRO A CA 1
ATOM 756 C C . PRO A 1 98 ? 10.398 -12.072 -5.464 1.00 82.88 98 PRO A C 1
ATOM 758 O O . PRO A 1 98 ? 11.208 -12.464 -6.301 1.00 82.88 98 PRO A O 1
ATOM 761 N N . PHE A 1 99 ? 9.312 -11.375 -5.817 1.00 75.81 99 PHE A N 1
ATOM 762 C CA . PHE A 1 99 ? 9.015 -11.050 -7.217 1.00 75.81 99 PHE A CA 1
ATOM 763 C C . PHE A 1 99 ? 10.086 -10.152 -7.843 1.00 75.81 99 PHE A C 1
ATOM 765 O O . PHE A 1 99 ? 10.326 -10.229 -9.042 1.00 75.81 99 PHE A O 1
ATOM 772 N N . PHE A 1 100 ? 10.793 -9.340 -7.060 1.00 72.62 100 PHE A N 1
ATOM 773 C CA . PHE A 1 100 ? 11.901 -8.545 -7.583 1.00 72.62 100 PHE A CA 1
ATOM 774 C C . PHE A 1 100 ? 13.116 -9.410 -7.970 1.00 72.62 100 PHE A C 1
ATOM 776 O O . PHE A 1 100 ? 13.769 -9.144 -8.981 1.00 72.62 100 PHE A O 1
ATOM 783 N N . PHE A 1 101 ? 13.404 -10.463 -7.198 1.00 75.56 101 PHE A N 1
ATOM 784 C CA . PHE A 1 101 ? 14.582 -11.318 -7.391 1.00 75.56 101 PHE A CA 1
ATOM 785 C C . PHE A 1 101 ? 14.342 -12.506 -8.332 1.00 75.56 101 PHE A C 1
ATOM 787 O O . PHE A 1 101 ? 15.216 -12.821 -9.135 1.00 75.56 101 PHE A O 1
ATOM 794 N N . PHE A 1 102 ? 13.176 -13.155 -8.261 1.00 72.19 102 PHE A N 1
ATOM 795 C CA . PHE A 1 102 ? 12.893 -14.388 -9.008 1.00 72.19 102 PHE A CA 1
ATOM 796 C C . PHE A 1 102 ? 12.393 -14.164 -10.436 1.00 72.19 102 PHE A C 1
ATOM 798 O O . PHE A 1 102 ? 12.383 -15.108 -11.228 1.00 72.19 102 PHE A O 1
ATOM 805 N N . THR A 1 103 ? 12.013 -12.934 -10.794 1.00 65.88 103 THR A N 1
ATOM 806 C CA . THR A 1 103 ? 11.645 -12.601 -12.175 1.00 65.88 103 THR A CA 1
ATOM 807 C C . THR A 1 103 ? 12.923 -12.536 -13.019 1.00 65.88 103 THR A C 1
ATOM 809 O O . THR A 1 103 ? 13.545 -11.482 -13.159 1.00 65.88 103 THR A O 1
ATOM 812 N N . ASN A 1 104 ? 13.365 -13.697 -13.510 1.00 55.94 104 ASN A N 1
ATOM 813 C CA . ASN A 1 104 ? 14.427 -13.816 -14.504 1.00 55.94 104 ASN A CA 1
ATOM 814 C C . ASN A 1 104 ? 13.866 -13.348 -15.849 1.00 55.94 104 ASN A C 1
ATOM 816 O O . ASN A 1 104 ? 12.958 -13.974 -16.393 1.00 55.94 104 ASN A O 1
ATOM 820 N N . ILE A 1 105 ? 14.387 -12.225 -16.333 1.00 55.94 105 ILE A N 1
ATOM 821 C CA . ILE A 1 105 ? 14.202 -11.722 -17.696 1.00 55.94 105 ILE A CA 1
ATOM 822 C C . ILE A 1 105 ? 15.572 -11.783 -18.342 1.00 55.94 105 ILE A C 1
ATOM 824 O O . ILE A 1 105 ? 16.515 -11.295 -17.670 1.00 55.94 105 ILE A O 1
#

Nearest PDB structures (foldseek):
  7wu9-assembly1_R  TM=7.783E-01  e=2.454E+00  Homo sapiens
  6zin-assembly1_AAA  TM=7.553E-01  e=3.993E+00  Rattus norvegicus
  7aue-assembly1_R  TM=7.671E-01  e=3.782E+00  Homo sapiens
  7f4d-assembly1_R  TM=7.182E-01  e=4.956E+00  Homo sapiens
  8uxy-assembly1_A  TM=6.363E-01  e=8.063E+00  synthetic construct

Solvent-accessible surface area (backbone atoms only — not comparable to full-atom values): 5626 Å² total; per-residue (Å²): 91,70,69,33,53,52,41,52,50,56,49,51,50,57,57,47,52,56,48,48,34,34,75,74,67,71,44,52,56,61,77,74,30,66,66,59,37,31,49,50,52,22,48,53,56,18,44,51,50,34,30,53,55,46,45,56,49,47,53,51,41,53,51,27,58,72,42,91,46,69,74,50,28,66,67,58,38,72,70,53,55,53,54,50,53,52,50,44,48,52,52,27,51,61,68,18,48,57,46,50,72,69,62,82,126

Foldseek 3Di:
DVLLVVLVVVLVCLVVVQVCCCVVVVDRPVVVDVQSVLVNQLSVQLSVQLNVVLVVVVVLLVVQCPDPDPVSNVVNDPVVSVVVSVVSNVVSNVVSVVSSVVPDD

pLDDT: mean 83.78, std 7.95, range [55.94, 94.19]